Protein AF-A0A1M3KIX7-F1 (afdb_monomer_lite)

Secondary structure (DSSP, 8-state):
---------HHHHHHHHHHHHHHHHHHHTTGGG-HHHHHHHHHHHHHHHHHHHHHHHSPP-SHHHHHHHHHHHHHHHHHH-SS--HHHHHHHHHHHHHHHHHHHT-------------

pLDDT: mean 82.29, std 17.32, range [36.06, 97.12]

Radius of gyration: 19.64 Å; chains: 1; bounding box: 53×49×61 Å

Structure (mmCIF, N/CA/C/O backbone):
data_AF-A0A1M3KIX7-F1
#
_entry.id   AF-A0A1M3KIX7-F1
#
loop_
_atom_site.group_PDB
_atom_site.id
_atom_site.type_symbol
_atom_site.label_atom_id
_atom_site.label_alt_id
_atom_site.label_comp_id
_atom_site.label_asym_id
_atom_site.label_entity_id
_atom_site.label_seq_id
_atom_site.pdbx_PDB_ins_code
_atom_site.Cartn_x
_atom_site.Cartn_y
_atom_site.Cartn_z
_atom_site.occupancy
_atom_site.B_iso_or_equiv
_atom_site.auth_seq_id
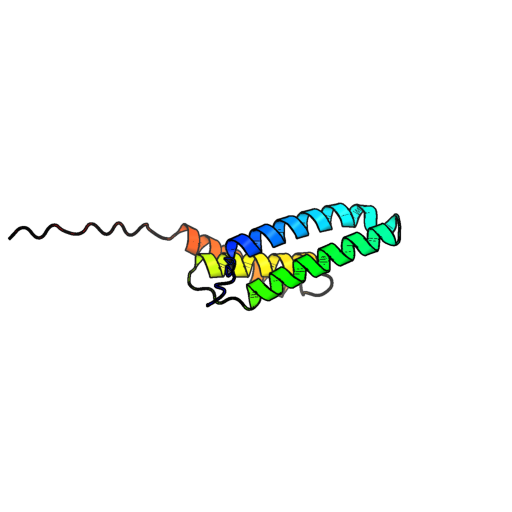_atom_site.auth_comp_id
_atom_site.auth_asym_id
_atom_site.auth_atom_id
_atom_site.pdbx_PDB_model_num
ATOM 1 N N . MET A 1 1 ? 9.549 28.264 17.006 1.00 36.12 1 MET A N 1
ATOM 2 C CA . MET A 1 1 ? 8.311 28.197 16.204 1.00 36.12 1 MET A CA 1
ATOM 3 C C . MET A 1 1 ? 8.215 26.786 15.665 1.00 36.12 1 MET A C 1
ATOM 5 O O . MET A 1 1 ? 9.095 26.388 14.918 1.00 36.12 1 MET A O 1
ATOM 9 N N . ALA A 1 2 ? 7.272 25.995 16.172 1.00 41.66 2 ALA A N 1
ATOM 10 C CA . ALA A 1 2 ? 7.165 24.582 15.833 1.00 41.66 2 ALA A CA 1
ATOM 11 C C . ALA A 1 2 ? 6.616 24.439 14.408 1.00 41.66 2 ALA A C 1
ATOM 13 O O . ALA A 1 2 ? 5.456 24.762 14.157 1.00 41.66 2 ALA A O 1
ATOM 14 N N . GLU A 1 3 ? 7.451 23.968 13.482 1.00 36.06 3 GLU A N 1
ATOM 15 C CA . GLU A 1 3 ? 6.979 23.369 12.237 1.00 36.06 3 GLU A CA 1
ATOM 16 C C . GLU A 1 3 ? 6.150 22.138 12.611 1.00 36.06 3 GLU A C 1
ATOM 18 O O . GLU A 1 3 ? 6.664 21.029 12.754 1.00 36.06 3 GLU A O 1
ATOM 23 N N . HIS A 1 4 ? 4.842 22.320 12.773 1.00 41.22 4 HIS A N 1
ATOM 24 C CA . HIS A 1 4 ? 3.904 21.226 12.595 1.00 41.22 4 HIS A CA 1
ATOM 25 C C . HIS A 1 4 ? 3.958 20.837 11.114 1.00 41.22 4 HIS A C 1
ATOM 27 O O . HIS A 1 4 ? 3.107 21.239 10.322 1.00 41.22 4 HIS A O 1
ATOM 33 N N . LYS A 1 5 ? 4.999 20.084 10.722 1.00 47.31 5 LYS A N 1
ATOM 34 C CA . LYS A 1 5 ? 4.980 19.296 9.490 1.00 47.31 5 LYS A CA 1
ATOM 35 C C . LYS A 1 5 ? 3.664 18.540 9.525 1.00 47.31 5 LYS A C 1
ATOM 37 O O . LYS A 1 5 ? 3.432 17.773 10.456 1.00 47.31 5 LYS A O 1
ATOM 42 N N . HIS A 1 6 ? 2.789 18.841 8.572 1.00 51.41 6 HIS A N 1
ATOM 43 C CA . HIS A 1 6 ? 1.502 18.183 8.414 1.00 51.41 6 HIS A CA 1
ATOM 44 C C . HIS A 1 6 ? 1.770 16.676 8.344 1.00 51.41 6 HIS A C 1
ATOM 46 O O . HIS A 1 6 ? 2.236 16.165 7.323 1.00 51.41 6 HIS A O 1
ATOM 52 N N . GLN A 1 7 ? 1.595 15.979 9.467 1.00 69.75 7 GLN A N 1
ATOM 53 C CA . GLN A 1 7 ? 1.794 14.543 9.529 1.00 69.75 7 GLN A CA 1
ATOM 54 C C . GLN A 1 7 ? 0.615 13.951 8.770 1.00 69.75 7 GLN A C 1
ATOM 56 O O . GLN A 1 7 ? -0.511 13.955 9.261 1.00 69.75 7 GLN A O 1
ATOM 61 N N . ARG A 1 8 ? 0.869 13.536 7.530 1.00 83.12 8 ARG A N 1
ATOM 62 C CA . ARG A 1 8 ? -0.150 12.955 6.661 1.00 83.12 8 ARG A CA 1
ATOM 63 C C . ARG A 1 8 ? -0.855 11.794 7.352 1.00 83.12 8 ARG A C 1
ATOM 65 O O . ARG A 1 8 ? -0.214 10.989 8.032 1.00 83.12 8 ARG A O 1
ATOM 72 N N . SER A 1 9 ? -2.157 11.690 7.132 1.00 89.75 9 SER A N 1
ATOM 73 C CA . SER A 1 9 ? -2.961 10.581 7.638 1.00 89.75 9 SER A CA 1
ATOM 74 C C . SER A 1 9 ? -2.612 9.261 6.937 1.00 89.75 9 SER A C 1
ATOM 76 O O . SER A 1 9 ? -2.128 9.238 5.800 1.00 89.75 9 SER A O 1
ATOM 78 N N . ILE A 1 10 ? -2.901 8.134 7.600 1.00 91.88 10 ILE A N 1
ATOM 79 C CA . ILE A 1 10 ? -2.727 6.788 7.025 1.00 91.88 10 ILE A CA 1
ATOM 80 C C . ILE A 1 10 ? -3.557 6.625 5.742 1.00 91.88 10 ILE A C 1
ATOM 82 O O . ILE A 1 10 ? -3.096 5.985 4.799 1.00 91.88 10 ILE A O 1
ATOM 86 N N . VAL A 1 11 ? -4.743 7.238 5.680 1.00 91.06 11 VAL A N 1
ATOM 87 C CA . VAL A 1 11 ? -5.627 7.202 4.504 1.00 91.06 11 VAL A CA 1
ATOM 88 C C . VAL A 1 11 ? -4.983 7.899 3.308 1.00 91.06 11 VAL A C 1
ATOM 90 O O . VAL A 1 11 ? -4.856 7.294 2.247 1.00 91.06 11 VAL A O 1
ATOM 93 N N . GLU A 1 12 ? -4.478 9.122 3.486 1.00 92.94 12 GLU A N 1
ATOM 94 C CA . GLU A 1 12 ? -3.792 9.848 2.409 1.00 92.94 12 GLU A CA 1
ATOM 95 C C . GLU A 1 12 ? -2.549 9.097 1.920 1.00 92.94 12 GLU A C 1
ATOM 97 O O . GLU A 1 12 ? -2.22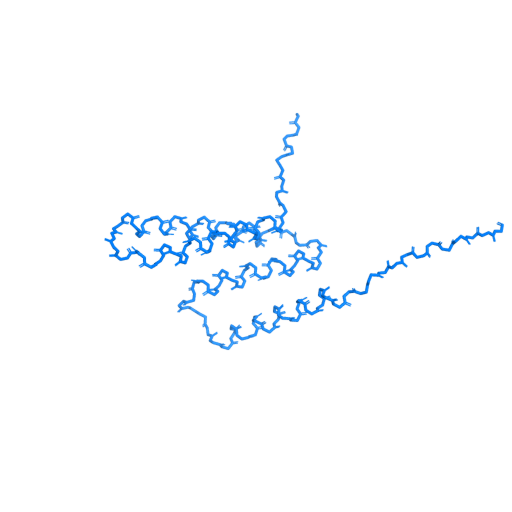3 9.111 0.733 1.00 92.94 12 GLU A O 1
ATOM 102 N N . LEU A 1 13 ? -1.803 8.463 2.829 1.00 94.62 13 LEU A N 1
ATOM 103 C CA . LEU A 1 13 ? -0.662 7.616 2.472 1.00 94.62 13 LEU A CA 1
ATOM 104 C C . LEU A 1 13 ? -1.103 6.393 1.660 1.00 94.62 13 LEU A C 1
ATOM 106 O O . LEU A 1 13 ? -0.475 6.075 0.650 1.00 94.62 13 LEU A O 1
ATOM 110 N N . ALA A 1 14 ? -2.189 5.731 2.052 1.00 93.75 14 ALA A N 1
ATOM 111 C CA . ALA A 1 14 ? -2.712 4.577 1.330 1.00 93.75 14 ALA A CA 1
ATOM 112 C C . ALA A 1 14 ? -3.198 4.939 -0.086 1.00 93.75 14 ALA A C 1
ATOM 114 O O . ALA A 1 14 ? -2.929 4.191 -1.030 1.00 93.75 14 ALA A O 1
ATOM 115 N N . ASP A 1 15 ? -3.838 6.097 -0.257 1.00 95.06 15 ASP A N 1
ATOM 116 C CA . ASP A 1 15 ? -4.279 6.591 -1.567 1.00 95.06 15 ASP A CA 1
ATOM 117 C C . ASP A 1 15 ? -3.098 6.891 -2.500 1.00 95.06 15 ASP A C 1
ATOM 119 O O . ASP A 1 15 ? -3.107 6.525 -3.683 1.00 95.06 15 ASP A O 1
ATOM 123 N N . ASP A 1 16 ? -2.043 7.512 -1.970 1.00 96.38 16 ASP A N 1
ATOM 124 C CA . ASP A 1 16 ? -0.813 7.753 -2.721 1.00 96.38 16 ASP A CA 1
ATOM 125 C C . ASP A 1 16 ? -0.128 6.454 -3.138 1.00 96.38 16 ASP A C 1
ATOM 127 O O . ASP A 1 16 ? 0.283 6.314 -4.295 1.00 96.38 16 ASP A O 1
ATOM 131 N N . PHE A 1 17 ? -0.040 5.494 -2.217 1.00 96.00 17 PHE A N 1
ATOM 132 C CA . PHE A 1 17 ? 0.480 4.168 -2.515 1.00 96.00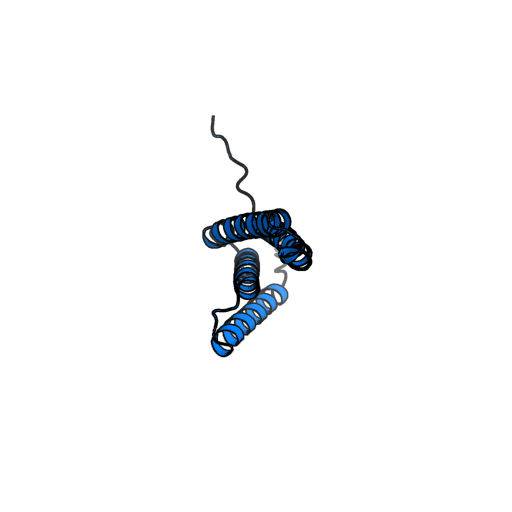 17 PHE A CA 1
ATOM 133 C C . PHE A 1 17 ? -0.317 3.505 -3.646 1.00 96.00 17 PHE A C 1
ATOM 135 O O . PHE A 1 17 ? 0.275 3.029 -4.615 1.00 96.00 17 PHE A O 1
ATOM 142 N N . GLU A 1 18 ? -1.652 3.518 -3.592 1.00 94.75 18 GLU A N 1
ATOM 143 C CA . GLU A 1 18 ? -2.486 2.905 -4.630 1.00 94.75 18 GLU A CA 1
ATOM 144 C C . GLU A 1 18 ? -2.314 3.604 -5.989 1.00 94.75 18 GLU A C 1
ATOM 146 O O . GLU A 1 18 ? -2.263 2.942 -7.035 1.00 94.75 18 GLU A O 1
ATOM 151 N N . ARG A 1 19 ? -2.151 4.935 -6.001 1.00 96.62 19 ARG A N 1
ATOM 152 C CA . ARG A 1 19 ? -1.836 5.691 -7.222 1.00 96.62 19 ARG A CA 1
ATOM 153 C C . ARG A 1 19 ? -0.507 5.241 -7.829 1.00 96.62 19 ARG A C 1
ATOM 155 O O . ARG A 1 19 ? -0.458 4.970 -9.037 1.00 96.62 19 ARG A O 1
ATOM 162 N N . LEU A 1 20 ? 0.550 5.147 -7.021 1.00 96.31 20 LEU A N 1
ATOM 163 C CA . LEU A 1 20 ? 1.872 4.702 -7.470 1.00 96.31 20 LEU A CA 1
ATOM 164 C C . LEU A 1 20 ? 1.848 3.243 -7.924 1.00 96.31 20 LEU A C 1
ATOM 166 O O . LEU A 1 20 ? 2.328 2.942 -9.013 1.00 96.31 20 LEU A O 1
ATOM 170 N N . ARG A 1 21 ? 1.182 2.353 -7.183 1.00 94.12 21 ARG A N 1
ATOM 171 C CA . ARG A 1 21 ? 1.005 0.945 -7.558 1.00 94.12 21 ARG A CA 1
ATOM 172 C C . ARG A 1 21 ? 0.340 0.810 -8.927 1.00 94.12 21 ARG A C 1
ATOM 174 O O . ARG A 1 21 ? 0.836 0.092 -9.793 1.00 94.12 21 ARG A O 1
ATOM 181 N N . ARG A 1 22 ? -0.756 1.539 -9.183 1.00 94.19 22 ARG A N 1
ATOM 182 C CA . ARG A 1 22 ? -1.423 1.543 -10.502 1.00 94.19 22 ARG A CA 1
ATOM 183 C C . ARG A 1 22 ? -0.509 2.071 -11.607 1.00 94.19 22 ARG A C 1
ATOM 185 O O . ARG A 1 22 ? -0.552 1.557 -12.725 1.00 94.19 22 ARG A O 1
ATOM 192 N N . ARG A 1 23 ? 0.300 3.096 -11.320 1.00 95.62 23 ARG A N 1
ATOM 193 C CA . ARG A 1 23 ? 1.296 3.629 -12.261 1.00 95.62 23 ARG A CA 1
ATOM 194 C C . ARG A 1 23 ? 2.368 2.585 -12.576 1.00 95.62 23 ARG A C 1
ATOM 196 O O . ARG A 1 23 ? 2.600 2.327 -13.755 1.00 95.62 23 ARG A O 1
ATOM 203 N N . ALA A 1 24 ? 2.929 1.944 -11.559 1.00 93.50 24 ALA A N 1
ATOM 204 C CA . ALA A 1 24 ? 3.938 0.907 -11.704 1.00 93.50 24 ALA A CA 1
ATOM 205 C C . ALA A 1 24 ? 3.399 -0.310 -12.476 1.00 93.50 24 ALA A C 1
ATOM 207 O O . ALA A 1 24 ? 4.069 -0.805 -13.376 1.00 93.50 24 ALA A O 1
ATOM 208 N N . VAL A 1 25 ? 2.147 -0.730 -12.250 1.00 92.19 25 VAL A N 1
ATOM 209 C CA . VAL A 1 25 ? 1.488 -1.776 -13.064 1.00 92.19 25 VAL A CA 1
ATOM 210 C C . VAL A 1 25 ? 1.410 -1.392 -14.546 1.00 92.19 25 VAL A C 1
ATOM 212 O O . VAL A 1 25 ? 1.617 -2.241 -15.413 1.00 92.19 25 VAL A O 1
ATOM 215 N N . ARG A 1 26 ? 1.121 -0.122 -14.866 1.00 93.19 26 ARG A N 1
ATOM 216 C CA . ARG A 1 26 ? 1.112 0.352 -16.262 1.00 93.19 26 ARG A CA 1
ATOM 217 C C . ARG A 1 26 ? 2.517 0.386 -16.861 1.00 93.19 26 ARG A C 1
ATOM 219 O O . ARG A 1 26 ? 2.683 -0.046 -17.996 1.00 93.19 26 ARG A O 1
ATOM 226 N N . GLN A 1 27 ? 3.503 0.873 -16.110 1.00 94.38 27 GLN A N 1
ATOM 227 C CA . GLN A 1 27 ? 4.901 0.941 -16.549 1.00 94.38 27 GLN A CA 1
ATOM 228 C C . GLN A 1 27 ? 5.511 -0.448 -16.753 1.00 94.38 27 GLN A C 1
ATOM 230 O O . GLN A 1 27 ? 6.240 -0.637 -17.718 1.00 94.38 27 GLN A O 1
ATOM 235 N N . LYS A 1 28 ? 5.151 -1.434 -15.919 1.00 91.50 28 LYS A N 1
ATOM 236 C CA . LYS A 1 28 ? 5.637 -2.818 -16.019 1.00 91.50 28 LYS A CA 1
ATOM 237 C C . LYS A 1 28 ? 5.409 -3.430 -17.403 1.00 91.50 28 LYS A C 1
ATOM 239 O O . LYS A 1 28 ? 6.223 -4.217 -17.856 1.00 91.50 28 LYS A O 1
ATOM 244 N N . ARG A 1 29 ? 4.344 -3.027 -18.108 1.00 92.12 29 ARG A N 1
ATOM 245 C CA . ARG A 1 29 ? 4.048 -3.486 -19.481 1.00 92.12 29 ARG A CA 1
ATOM 246 C C . ARG A 1 29 ? 5.104 -3.078 -20.512 1.00 92.12 29 ARG A C 1
ATOM 248 O O . ARG A 1 29 ? 5.095 -3.621 -21.605 1.00 92.12 29 ARG A O 1
ATOM 255 N N . ARG A 1 30 ? 5.935 -2.091 -20.178 1.00 92.81 30 ARG A N 1
ATOM 256 C CA . ARG A 1 30 ? 6.939 -1.476 -21.050 1.00 92.81 30 ARG A CA 1
ATOM 257 C C . ARG A 1 30 ? 8.360 -1.620 -20.508 1.00 92.81 30 ARG A C 1
ATOM 259 O O . ARG A 1 30 ? 9.276 -1.033 -21.063 1.00 92.81 30 ARG A O 1
ATOM 266 N N . VAL A 1 31 ? 8.547 -2.341 -19.401 1.00 92.62 31 VAL A N 1
ATOM 267 C CA . VAL A 1 31 ? 9.846 -2.452 -18.716 1.00 92.62 31 VAL A CA 1
ATOM 268 C C . VAL A 1 31 ? 10.934 -2.998 -19.642 1.00 92.62 31 VAL A C 1
ATOM 270 O O . VAL A 1 31 ? 12.059 -2.515 -19.586 1.00 92.62 31 VAL A O 1
ATOM 273 N N . ASP A 1 32 ? 10.576 -3.924 -20.532 1.00 93.81 32 ASP A N 1
ATOM 274 C CA . ASP A 1 32 ? 11.517 -4.568 -21.453 1.00 93.81 32 ASP A CA 1
ATOM 275 C C . ASP A 1 32 ? 11.797 -3.735 -22.721 1.00 93.81 32 ASP A C 1
ATOM 277 O O . ASP A 1 32 ? 12.632 -4.117 -23.536 1.00 93.81 32 ASP A O 1
ATOM 281 N N . GLU A 1 33 ? 11.119 -2.594 -22.912 1.00 95.00 33 GLU A N 1
ATOM 282 C CA . GLU A 1 33 ? 11.300 -1.742 -24.099 1.00 95.00 33 GLU A CA 1
ATOM 283 C C . GLU A 1 33 ? 12.634 -0.978 -24.071 1.00 95.00 33 GLU A C 1
ATOM 285 O O . GLU A 1 33 ? 13.213 -0.714 -25.124 1.00 95.00 33 GLU A O 1
ATOM 290 N N . SER A 1 34 ? 13.121 -0.588 -22.886 1.00 96.81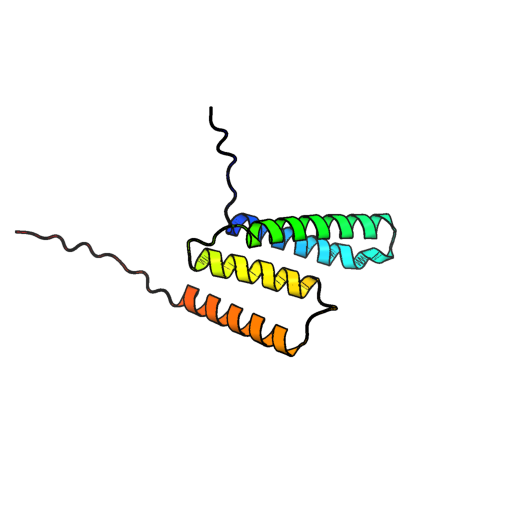 34 SER A N 1
ATOM 291 C CA . SER A 1 34 ? 14.409 0.098 -22.724 1.00 96.81 34 SER A CA 1
ATOM 292 C C . SER A 1 34 ? 14.880 0.139 -21.267 1.00 96.81 34 SER A C 1
ATOM 294 O O . SER A 1 34 ? 14.083 0.048 -20.331 1.00 96.81 34 SER A O 1
ATOM 296 N N . PHE A 1 35 ? 16.179 0.390 -21.063 1.00 95.69 35 PHE A N 1
ATOM 297 C CA . PHE A 1 35 ? 16.738 0.637 -19.728 1.00 95.69 35 PHE A CA 1
ATOM 298 C C . PHE A 1 35 ? 16.046 1.811 -19.011 1.00 95.69 35 PHE A C 1
ATOM 300 O O . PHE A 1 35 ? 15.746 1.727 -17.823 1.00 95.69 35 PHE A O 1
ATOM 307 N N . GLU A 1 36 ? 15.703 2.882 -19.732 1.00 97.12 36 GLU A N 1
ATOM 308 C CA . GLU A 1 36 ? 14.959 4.017 -19.172 1.00 97.12 36 GLU A CA 1
ATOM 309 C C . GLU A 1 36 ? 13.535 3.635 -18.738 1.00 97.12 36 GLU A C 1
ATOM 311 O O . GLU A 1 36 ? 12.991 4.183 -17.773 1.00 97.12 36 GLU A O 1
ATOM 316 N N . ALA A 1 37 ? 12.882 2.716 -19.455 1.00 94.62 37 ALA A N 1
ATOM 317 C CA . ALA A 1 37 ? 11.569 2.210 -19.072 1.00 94.62 37 ALA A CA 1
ATOM 318 C C . ALA A 1 37 ? 11.654 1.367 -17.792 1.00 94.62 37 ALA A C 1
ATOM 320 O O . ALA A 1 37 ? 10.857 1.588 -16.873 1.00 94.62 37 ALA A O 1
ATOM 321 N N . TRP A 1 38 ? 12.661 0.494 -17.695 1.00 95.38 38 TRP A N 1
ATOM 322 C CA . TRP A 1 38 ? 12.980 -0.244 -16.474 1.00 95.38 38 TRP A CA 1
ATOM 323 C C . TRP A 1 38 ? 13.270 0.693 -15.291 1.00 95.38 38 TRP A C 1
ATOM 325 O O . TRP A 1 38 ? 12.646 0.560 -14.238 1.00 95.38 38 TRP A O 1
ATOM 335 N N . GLN A 1 39 ? 14.122 1.707 -15.473 1.00 96.50 39 GLN A N 1
ATOM 336 C CA . GLN A 1 39 ? 14.493 2.648 -14.412 1.00 96.50 39 GLN A CA 1
ATOM 337 C C . GLN A 1 39 ? 13.288 3.457 -13.906 1.00 96.50 39 GLN A C 1
ATOM 339 O O . GLN A 1 39 ? 13.102 3.608 -12.699 1.00 96.50 39 GLN A O 1
ATOM 344 N N . ARG A 1 40 ? 12.419 3.940 -14.807 1.00 96.56 40 ARG A N 1
ATOM 345 C CA . ARG A 1 40 ? 11.187 4.657 -14.421 1.00 96.56 40 ARG A CA 1
ATOM 346 C C . ARG A 1 40 ? 10.227 3.783 -13.621 1.00 96.56 40 ARG A C 1
ATOM 348 O O . ARG A 1 40 ? 9.569 4.285 -12.708 1.00 96.56 40 ARG A O 1
ATOM 355 N N . TRP A 1 41 ? 10.107 2.510 -13.989 1.00 95.44 41 TRP A N 1
ATOM 356 C CA . TRP A 1 41 ? 9.318 1.551 -13.225 1.00 95.44 41 TRP A CA 1
ATOM 357 C C . TRP A 1 41 ? 9.937 1.316 -11.842 1.00 95.44 41 TRP A C 1
ATOM 359 O O . TRP A 1 41 ? 9.224 1.474 -10.854 1.00 95.44 41 TRP A O 1
ATOM 369 N N . SER A 1 42 ? 11.247 1.049 -11.766 1.00 94.25 42 SER A N 1
ATOM 370 C CA . SER A 1 42 ? 11.969 0.824 -10.504 1.00 94.25 42 SER A CA 1
ATOM 371 C C . SER A 1 42 ? 11.813 1.996 -9.534 1.00 94.25 42 SER A C 1
ATOM 373 O O . SER A 1 42 ? 11.403 1.791 -8.400 1.00 94.25 42 SER A O 1
ATOM 375 N N . LEU A 1 43 ? 12.009 3.237 -9.993 1.00 96.56 43 LEU A N 1
ATOM 376 C CA . LEU A 1 43 ? 11.811 4.426 -9.153 1.00 96.56 43 LEU A CA 1
ATOM 377 C C . LEU A 1 43 ? 10.381 4.518 -8.602 1.00 96.56 43 LEU A C 1
ATOM 379 O O . LEU A 1 43 ? 10.172 4.840 -7.438 1.00 96.56 43 LEU A O 1
ATOM 383 N N . THR A 1 44 ? 9.381 4.179 -9.422 1.00 96.00 44 THR A N 1
ATOM 384 C CA . THR A 1 44 ? 7.977 4.183 -8.980 1.00 96.00 44 THR A CA 1
ATOM 385 C C . THR A 1 44 ? 7.713 3.079 -7.944 1.00 96.00 44 THR A C 1
ATOM 387 O O . THR A 1 44 ? 6.893 3.269 -7.045 1.00 96.00 44 THR A O 1
ATOM 390 N N . MET A 1 45 ? 8.394 1.930 -8.051 1.00 93.62 45 MET A N 1
ATOM 391 C CA . MET A 1 45 ? 8.353 0.866 -7.039 1.00 93.62 45 MET A CA 1
ATOM 392 C C . MET A 1 45 ? 8.959 1.341 -5.718 1.00 93.62 45 MET A C 1
ATOM 394 O O . MET A 1 45 ? 8.324 1.181 -4.677 1.00 93.62 45 MET A O 1
ATOM 398 N N . ASP A 1 46 ? 10.144 1.951 -5.763 1.00 94.50 46 ASP A N 1
ATOM 399 C CA . ASP A 1 46 ? 10.858 2.436 -4.579 1.00 94.50 46 ASP A CA 1
ATOM 400 C C . ASP A 1 46 ? 10.037 3.498 -3.836 1.00 94.50 46 ASP A C 1
ATOM 402 O O . ASP A 1 46 ? 9.851 3.408 -2.620 1.00 94.50 46 ASP A O 1
ATOM 406 N N . GLU A 1 47 ? 9.448 4.447 -4.571 1.00 95.94 47 GLU A N 1
ATOM 407 C CA . GLU A 1 47 ? 8.522 5.439 -4.016 1.00 95.94 47 GLU A CA 1
ATOM 408 C C . GLU A 1 47 ? 7.309 4.775 -3.342 1.00 95.94 47 GLU A C 1
ATOM 410 O O . GLU A 1 47 ? 6.939 5.135 -2.223 1.00 95.94 47 GLU A O 1
ATOM 415 N N . ALA A 1 48 ? 6.692 3.780 -3.989 1.00 94.81 48 ALA A N 1
ATOM 416 C CA . ALA A 1 48 ? 5.543 3.074 -3.426 1.00 94.81 48 ALA A CA 1
ATOM 417 C C . ALA A 1 48 ? 5.911 2.327 -2.132 1.00 94.81 48 ALA A C 1
ATOM 419 O O . ALA A 1 48 ? 5.163 2.380 -1.153 1.00 94.81 48 ALA A O 1
ATOM 420 N N . MET A 1 49 ? 7.068 1.661 -2.104 1.00 93.94 49 MET A N 1
ATOM 421 C CA . MET A 1 49 ? 7.538 0.915 -0.935 1.00 93.94 49 MET A CA 1
ATOM 422 C C . MET A 1 49 ? 7.939 1.834 0.221 1.00 93.94 49 MET A C 1
ATOM 424 O O . MET A 1 49 ? 7.661 1.505 1.375 1.00 93.94 49 MET A O 1
ATOM 428 N N . ALA A 1 50 ? 8.504 3.010 -0.065 1.00 95.00 50 ALA A N 1
ATOM 429 C CA . ALA A 1 50 ? 8.777 4.021 0.952 1.00 95.00 50 ALA A CA 1
ATOM 430 C C . ALA A 1 50 ? 7.486 4.476 1.657 1.00 95.00 50 ALA A C 1
ATOM 432 O O . ALA A 1 50 ? 7.450 4.568 2.884 1.00 95.00 50 ALA A O 1
ATOM 433 N N . ILE A 1 51 ? 6.395 4.680 0.910 1.00 95.62 51 ILE A N 1
ATOM 434 C CA . ILE A 1 51 ? 5.091 5.026 1.498 1.00 95.62 51 ILE A CA 1
ATOM 435 C C . ILE A 1 51 ? 4.555 3.888 2.371 1.00 95.62 51 ILE A C 1
ATOM 437 O O . ILE A 1 51 ? 4.084 4.137 3.481 1.00 95.62 51 ILE A O 1
ATOM 441 N N . VAL A 1 52 ? 4.658 2.637 1.915 1.00 94.94 52 VAL A N 1
ATOM 442 C CA . VAL A 1 52 ? 4.239 1.468 2.707 1.00 94.94 52 VAL A CA 1
ATOM 443 C C . VAL A 1 52 ? 5.041 1.364 4.002 1.00 94.94 52 VAL A C 1
ATOM 445 O O . VAL A 1 52 ? 4.457 1.071 5.042 1.00 94.94 52 VAL A O 1
ATOM 448 N N . ALA A 1 53 ? 6.344 1.654 3.978 1.00 94.12 53 ALA A N 1
ATOM 449 C CA . ALA A 1 53 ? 7.170 1.679 5.182 1.00 94.12 53 ALA A CA 1
ATOM 450 C C . ALA A 1 53 ? 6.703 2.753 6.183 1.00 94.12 53 ALA A C 1
ATOM 452 O O . ALA A 1 53 ? 6.633 2.484 7.383 1.00 94.12 53 ALA A O 1
ATOM 453 N N . VAL A 1 54 ? 6.310 3.939 5.702 1.00 95.19 54 VAL A N 1
ATOM 454 C CA . VAL A 1 54 ? 5.720 4.993 6.548 1.00 95.19 54 VAL A CA 1
ATOM 455 C C . VAL A 1 54 ? 4.368 4.552 7.117 1.00 95.19 54 VAL A C 1
ATOM 457 O O . VAL A 1 54 ? 4.126 4.697 8.313 1.00 95.19 54 VAL A O 1
ATOM 460 N N . ILE A 1 55 ? 3.491 3.956 6.306 1.00 94.44 55 ILE A N 1
ATOM 461 C CA . ILE A 1 55 ? 2.215 3.391 6.778 1.00 94.44 55 ILE A CA 1
ATOM 462 C C . ILE A 1 55 ? 2.464 2.321 7.854 1.00 94.44 55 ILE A C 1
ATOM 464 O O . ILE A 1 55 ? 1.810 2.321 8.898 1.00 94.44 55 ILE A O 1
ATOM 468 N N . ALA A 1 56 ? 3.434 1.430 7.630 1.00 92.25 56 ALA A N 1
ATOM 469 C CA . ALA A 1 56 ? 3.812 0.355 8.543 1.00 92.25 56 ALA A CA 1
ATOM 470 C C . ALA A 1 56 ? 4.325 0.878 9.896 1.00 92.25 56 ALA A C 1
ATOM 472 O O . ALA A 1 56 ? 4.000 0.292 10.932 1.00 92.25 56 ALA A O 1
ATOM 473 N N . SER A 1 57 ? 5.062 1.989 9.914 1.00 92.75 57 SER A N 1
ATOM 474 C CA . SER A 1 57 ? 5.579 2.602 11.145 1.00 92.75 57 SER A CA 1
ATOM 475 C C . SER A 1 57 ? 4.593 3.554 11.826 1.00 92.75 57 SER A C 1
ATOM 477 O O . SER A 1 57 ? 4.709 3.793 13.026 1.00 92.75 57 SER A O 1
ATOM 479 N N . THR A 1 58 ? 3.583 4.053 11.108 1.00 91.75 58 THR A N 1
ATOM 480 C CA . THR A 1 58 ? 2.584 4.965 11.679 1.00 91.75 58 THR A CA 1
ATOM 481 C C . THR A 1 58 ? 1.640 4.209 12.629 1.00 91.75 58 THR A C 1
ATOM 483 O O . THR A 1 58 ? 1.076 3.178 12.235 1.00 91.75 58 THR A O 1
ATOM 486 N N . PRO A 1 59 ? 1.444 4.672 13.880 1.00 90.81 59 PRO A N 1
ATOM 487 C CA . PRO A 1 59 ? 0.477 4.075 14.800 1.00 90.81 59 PRO A CA 1
ATOM 488 C C . PRO A 1 59 ? -0.951 4.142 14.245 1.00 90.81 59 PRO A C 1
ATOM 490 O O . PRO A 1 59 ? -1.386 5.191 13.778 1.00 90.81 59 PRO A O 1
ATOM 493 N N . ALA A 1 60 ? -1.691 3.034 14.319 1.00 90.62 60 ALA A N 1
ATOM 494 C CA . ALA A 1 60 ? -3.118 3.015 14.007 1.00 90.62 60 ALA A CA 1
ATOM 495 C C . ALA A 1 60 ? -3.909 3.357 15.276 1.00 90.62 60 ALA A C 1
ATOM 497 O O . ALA A 1 60 ? -3.790 2.649 16.276 1.00 90.62 60 ALA A O 1
ATOM 498 N N . LEU A 1 61 ? -4.691 4.437 15.245 1.00 90.81 61 LEU A N 1
ATOM 499 C CA . LEU A 1 61 ? -5.461 4.905 16.405 1.00 90.81 61 LEU A CA 1
ATOM 500 C C . LEU A 1 61 ? -6.911 4.415 16.367 1.00 90.81 61 LEU A C 1
ATOM 502 O O . LEU A 1 61 ? -7.593 4.374 17.390 1.00 90.81 61 LEU A O 1
ATOM 506 N N . THR A 1 62 ? -7.380 4.022 15.185 1.00 89.88 62 THR A N 1
ATOM 507 C CA . THR A 1 62 ? -8.734 3.530 14.950 1.00 89.88 62 THR A CA 1
ATOM 508 C C . THR A 1 62 ? -8.727 2.182 14.225 1.00 89.88 62 THR A C 1
ATOM 510 O O . THR A 1 62 ? -7.726 1.757 13.645 1.00 89.88 62 THR A O 1
ATOM 513 N N . LEU A 1 63 ? -9.874 1.494 14.237 1.00 87.69 63 LEU A N 1
ATOM 514 C CA . LEU A 1 63 ? -10.068 0.291 13.422 1.00 87.69 63 LEU A CA 1
ATOM 515 C C . LEU A 1 63 ? -9.941 0.604 11.921 1.00 87.69 63 LEU A C 1
ATOM 517 O O . LEU A 1 63 ? -9.417 -0.219 11.176 1.00 87.69 63 LEU A O 1
ATOM 521 N N . ASP A 1 64 ? -10.371 1.794 11.496 1.00 88.12 64 ASP A N 1
ATOM 522 C CA . ASP A 1 64 ? -10.264 2.248 10.107 1.00 88.12 64 ASP A CA 1
ATOM 523 C C . ASP A 1 64 ? -8.803 2.435 9.690 1.00 88.12 64 ASP A C 1
ATOM 525 O O . ASP A 1 64 ? -8.404 1.982 8.614 1.00 88.12 64 ASP A O 1
ATOM 529 N N . ASP A 1 65 ? -7.980 3.014 10.568 1.00 90.56 65 ASP A N 1
ATOM 530 C CA . ASP A 1 65 ? -6.534 3.127 10.361 1.00 90.56 65 ASP A CA 1
ATOM 531 C C . ASP A 1 65 ? -5.884 1.749 10.249 1.00 90.56 65 ASP A C 1
ATOM 533 O O . ASP A 1 65 ? -5.071 1.513 9.355 1.00 90.56 65 ASP A O 1
ATOM 537 N N . LEU A 1 66 ? -6.258 0.821 11.138 1.00 91.94 66 LEU A N 1
ATOM 538 C CA . LEU A 1 66 ? -5.720 -0.537 11.145 1.00 91.94 66 LEU A CA 1
ATOM 539 C C . LEU A 1 66 ? -6.093 -1.292 9.864 1.00 91.94 66 LEU A C 1
ATOM 541 O O . LEU A 1 66 ? -5.228 -1.919 9.252 1.00 91.94 66 LEU A O 1
ATOM 545 N N . ALA A 1 67 ? -7.354 -1.206 9.437 1.00 91.56 67 ALA A N 1
ATOM 546 C CA . ALA A 1 67 ? -7.831 -1.819 8.201 1.00 91.56 67 ALA A CA 1
ATOM 547 C C . ALA A 1 67 ? -7.123 -1.228 6.972 1.00 91.56 67 ALA A C 1
ATOM 549 O O . ALA A 1 67 ? -6.646 -1.973 6.115 1.00 91.56 67 ALA A O 1
ATOM 550 N N . THR A 1 68 ? -6.977 0.098 6.922 1.00 92.19 68 THR A N 1
ATOM 551 C CA . THR A 1 68 ? -6.289 0.810 5.834 1.00 92.19 68 THR A CA 1
ATOM 552 C C . THR A 1 68 ? -4.813 0.422 5.760 1.00 92.19 68 THR A C 1
ATOM 554 O O . THR A 1 68 ? -4.305 0.061 4.695 1.00 92.19 68 THR A O 1
ATOM 557 N N . LYS A 1 69 ? -4.129 0.420 6.908 1.00 93.81 69 LYS A N 1
ATOM 558 C CA . LYS A 1 69 ? -2.733 -0.000 7.047 1.00 93.81 69 LYS A CA 1
ATOM 559 C C . LYS A 1 69 ? -2.535 -1.443 6.594 1.00 93.81 69 LYS A C 1
ATOM 561 O O . LYS A 1 69 ? -1.642 -1.721 5.794 1.00 93.81 69 LYS A O 1
ATOM 566 N N . PHE A 1 70 ? -3.387 -2.351 7.068 1.00 93.88 70 PHE A N 1
ATOM 567 C CA . PHE A 1 70 ? -3.323 -3.758 6.691 1.00 93.88 70 PHE A CA 1
ATOM 568 C C . PHE A 1 70 ? -3.545 -3.950 5.187 1.00 93.88 70 PHE A C 1
ATOM 570 O O . PHE A 1 70 ? -2.788 -4.675 4.543 1.00 93.88 70 PHE A O 1
ATOM 577 N N . ALA A 1 71 ? -4.533 -3.265 4.606 1.00 92.00 71 ALA A N 1
ATOM 578 C CA . ALA A 1 71 ? -4.807 -3.330 3.176 1.00 92.00 71 ALA A CA 1
ATOM 579 C C . ALA A 1 71 ? -3.609 -2.856 2.338 1.00 92.00 71 ALA A C 1
ATOM 581 O O . ALA A 1 71 ? -3.231 -3.539 1.385 1.00 92.00 71 ALA A O 1
ATOM 582 N N . ALA A 1 72 ? -2.975 -1.736 2.702 1.00 93.25 72 ALA A N 1
ATOM 583 C CA . ALA A 1 72 ? -1.796 -1.227 2.000 1.00 93.25 72 ALA A CA 1
ATOM 584 C C . ALA A 1 72 ? -0.620 -2.220 2.050 1.00 93.25 72 ALA A C 1
ATOM 586 O O . ALA A 1 72 ? -0.034 -2.534 1.013 1.00 93.25 72 ALA A O 1
ATOM 587 N N . ILE A 1 73 ? -0.325 -2.780 3.229 1.00 91.94 73 ILE A N 1
ATOM 588 C CA . ILE A 1 73 ? 0.744 -3.776 3.406 1.00 91.94 73 ILE A CA 1
ATOM 589 C C . ILE A 1 73 ? 0.442 -5.043 2.602 1.00 91.94 73 ILE A C 1
ATOM 591 O O . ILE A 1 73 ? 1.301 -5.526 1.867 1.00 91.94 73 ILE A O 1
ATOM 595 N N . LEU A 1 74 ? -0.788 -5.559 2.682 1.00 91.12 74 LEU A N 1
ATOM 596 C CA . LEU A 1 74 ? -1.192 -6.748 1.938 1.00 91.12 74 LEU A CA 1
ATOM 597 C C . LEU A 1 74 ? -1.009 -6.546 0.430 1.00 91.12 74 LEU A C 1
ATOM 599 O O . LEU A 1 74 ? -0.468 -7.413 -0.250 1.00 91.12 74 LEU A O 1
ATOM 603 N N . ARG A 1 75 ? -1.410 -5.384 -0.095 1.00 89.56 75 ARG A N 1
ATOM 604 C CA . ARG A 1 75 ? -1.219 -5.029 -1.506 1.00 89.56 75 ARG A CA 1
ATOM 605 C C . ARG A 1 75 ? 0.253 -4.897 -1.888 1.00 89.56 75 ARG A C 1
ATOM 607 O O . ARG A 1 75 ? 0.611 -5.283 -2.996 1.00 89.56 75 ARG A O 1
ATOM 614 N N . ALA A 1 76 ? 1.095 -4.368 -1.004 1.00 89.25 76 ALA A N 1
ATOM 615 C CA . ALA A 1 76 ? 2.535 -4.285 -1.230 1.00 89.25 76 ALA A CA 1
ATOM 616 C C . ALA A 1 76 ? 3.177 -5.676 -1.306 1.00 89.25 76 ALA A C 1
ATOM 618 O O . ALA A 1 76 ? 4.022 -5.915 -2.168 1.00 89.25 76 ALA A O 1
ATOM 619 N N . ILE A 1 77 ? 2.724 -6.606 -0.459 1.00 85.88 77 ILE A N 1
ATOM 620 C CA . ILE A 1 77 ? 3.117 -8.015 -0.527 1.00 85.88 77 ILE A CA 1
ATOM 621 C C . ILE A 1 77 ? 2.678 -8.595 -1.873 1.00 85.88 77 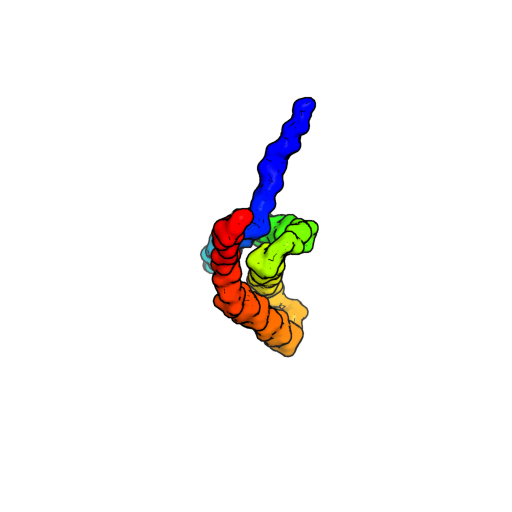ILE A C 1
ATOM 623 O O . ILE A 1 77 ? 3.547 -9.043 -2.611 1.00 85.88 77 ILE A O 1
ATOM 627 N N . GLU A 1 78 ? 1.387 -8.497 -2.243 1.00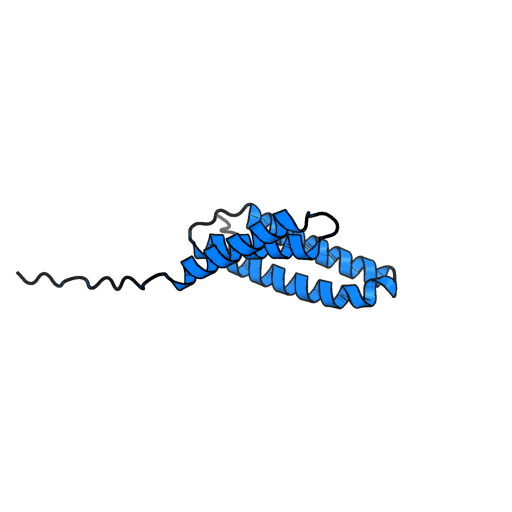 83.56 78 GLU A N 1
ATOM 628 C CA . GLU A 1 78 ? 0.839 -8.974 -3.538 1.00 83.56 78 GLU A CA 1
ATOM 629 C C . GLU A 1 78 ? 1.645 -8.502 -4.739 1.00 83.56 78 GLU A C 1
ATOM 631 O O . GLU A 1 78 ? 1.830 -9.230 -5.712 1.00 83.56 78 GLU A O 1
ATOM 636 N N . PHE A 1 79 ? 2.104 -7.260 -4.672 1.00 76.12 79 PHE A N 1
ATOM 637 C CA . PHE A 1 79 ? 2.803 -6.620 -5.763 1.00 76.12 79 PHE A CA 1
ATOM 638 C C . PHE A 1 79 ? 4.235 -7.140 -5.956 1.00 76.12 79 PHE A C 1
ATOM 640 O O . PHE A 1 79 ? 4.745 -7.099 -7.076 1.00 76.12 79 PHE A O 1
ATOM 647 N N . ASN A 1 80 ? 4.839 -7.685 -4.897 1.00 73.44 80 ASN A N 1
ATOM 648 C CA . ASN A 1 80 ? 6.204 -8.206 -4.873 1.00 73.44 80 ASN A CA 1
ATOM 649 C C . ASN A 1 80 ? 6.285 -9.745 -4.882 1.00 73.44 80 ASN A C 1
ATOM 651 O O . ASN A 1 80 ? 7.382 -10.287 -4.757 1.00 73.44 80 ASN A O 1
ATOM 655 N N . ILE A 1 81 ? 5.165 -10.478 -5.006 1.00 57.72 81 ILE A N 1
ATOM 656 C CA . ILE A 1 81 ? 5.170 -11.943 -4.837 1.00 57.72 81 ILE A CA 1
ATOM 657 C C . ILE A 1 81 ? 5.938 -12.637 -5.967 1.00 57.72 81 ILE A C 1
ATOM 659 O O . ILE A 1 81 ? 5.404 -12.960 -7.024 1.00 57.72 81 ILE A O 1
ATOM 663 N N . SER A 1 82 ? 7.202 -12.925 -5.673 1.00 54.53 82 SER A N 1
ATOM 664 C CA . SER A 1 82 ? 7.885 -14.174 -6.025 1.00 54.53 82 SER A CA 1
ATOM 665 C C . SER A 1 82 ? 8.173 -15.043 -4.782 1.00 54.53 82 SER A C 1
ATOM 667 O O . SER A 1 82 ? 8.835 -16.061 -4.915 1.00 54.53 82 SER A O 1
ATOM 669 N N . ILE A 1 83 ? 7.738 -14.644 -3.570 1.00 50.84 83 ILE A N 1
ATOM 670 C CA . ILE A 1 83 ? 8.389 -15.091 -2.312 1.00 50.84 83 ILE A CA 1
ATOM 671 C C . ILE A 1 83 ? 7.438 -15.657 -1.228 1.00 50.84 83 ILE A C 1
ATOM 673 O O . ILE A 1 83 ? 7.917 -16.207 -0.245 1.00 50.84 83 ILE A O 1
ATOM 677 N N . VAL A 1 84 ? 6.108 -15.603 -1.367 1.00 56.47 84 VAL A N 1
ATOM 678 C CA . VAL A 1 84 ? 5.201 -16.043 -0.277 1.00 56.47 84 VAL A CA 1
ATOM 679 C C . VAL A 1 84 ? 4.498 -17.353 -0.625 1.00 56.47 84 VAL A C 1
ATOM 681 O O . VAL A 1 84 ? 3.910 -17.463 -1.702 1.00 56.47 84 VAL A O 1
ATOM 684 N N . ASP A 1 85 ? 4.533 -18.318 0.300 1.00 64.38 85 ASP A N 1
ATOM 685 C CA . ASP A 1 85 ? 3.742 -19.548 0.229 1.00 64.38 85 ASP A CA 1
ATOM 686 C C . ASP A 1 85 ? 2.251 -19.209 0.029 1.00 64.38 85 ASP A C 1
ATOM 688 O O . ASP A 1 85 ? 1.683 -18.298 0.646 1.00 64.38 85 ASP A O 1
ATOM 692 N N . VAL A 1 86 ? 1.603 -19.945 -0.873 1.00 70.75 86 VAL A N 1
ATOM 693 C CA . VAL A 1 86 ? 0.196 -19.776 -1.248 1.00 70.75 86 VAL A CA 1
ATOM 694 C C . VAL A 1 86 ? -0.728 -19.924 -0.032 1.00 70.75 86 VAL A C 1
ATOM 696 O O . VAL A 1 86 ? -1.839 -19.384 -0.044 1.00 70.75 86 VAL A O 1
ATOM 699 N N . GLU A 1 87 ? -0.329 -20.668 1.002 1.00 77.94 87 GLU A N 1
ATOM 700 C CA . GLU A 1 87 ? -1.122 -20.851 2.223 1.00 77.94 87 GLU A CA 1
ATOM 701 C C . GLU A 1 87 ? -1.081 -19.649 3.175 1.00 77.94 87 GLU A C 1
ATOM 703 O O . GLU A 1 87 ? -2.140 -19.109 3.514 1.00 77.94 87 GLU A O 1
ATOM 708 N N . ASP A 1 88 ? 0.102 -19.148 3.524 1.00 76.88 88 ASP A N 1
ATOM 709 C CA . ASP A 1 88 ? 0.245 -17.952 4.370 1.00 76.88 88 ASP A CA 1
ATOM 710 C C . ASP A 1 88 ? -0.463 -16.749 3.751 1.00 76.88 88 ASP A C 1
ATOM 712 O O . ASP A 1 88 ? -1.163 -15.972 4.414 1.00 76.88 88 ASP A O 1
ATOM 716 N N . PHE A 1 89 ? -0.375 -16.647 2.426 1.00 81.56 89 PHE A N 1
ATOM 717 C CA . PHE A 1 89 ? -1.038 -15.590 1.695 1.00 81.56 89 PHE A CA 1
ATOM 718 C C . PHE A 1 89 ? -2.576 -15.693 1.743 1.00 81.56 89 PHE A C 1
ATOM 720 O O . PHE A 1 89 ? -3.285 -14.679 1.795 1.00 81.56 89 PHE A O 1
ATOM 727 N N . ARG A 1 90 ? -3.126 -16.915 1.799 1.00 82.44 90 ARG A N 1
ATOM 728 C CA . ARG A 1 90 ? -4.566 -17.144 2.013 1.00 82.44 90 ARG A CA 1
ATOM 729 C C . ARG A 1 90 ? -5.009 -16.694 3.405 1.00 82.44 90 ARG A C 1
ATOM 731 O O . ARG A 1 90 ? -6.081 -16.090 3.515 1.00 82.44 90 ARG A O 1
ATOM 738 N N . HIS A 1 91 ? -4.205 -16.936 4.440 1.00 85.62 91 HIS A N 1
ATOM 739 C CA . HIS A 1 91 ? -4.506 -16.491 5.803 1.00 85.62 91 HIS A CA 1
ATOM 740 C C . HIS A 1 91 ? -4.528 -14.965 5.919 1.00 85.62 91 HIS A C 1
ATOM 742 O O . HIS A 1 91 ? -5.510 -14.409 6.417 1.00 85.62 91 HIS A O 1
ATOM 748 N N . LEU A 1 92 ? -3.530 -14.277 5.358 1.00 86.75 92 LEU A N 1
ATOM 749 C CA . LEU A 1 92 ? -3.487 -12.811 5.344 1.00 86.75 92 LEU A CA 1
ATOM 750 C C . LEU A 1 92 ? -4.701 -12.200 4.627 1.00 86.75 92 LEU A C 1
ATOM 752 O O . LEU A 1 92 ? -5.331 -11.268 5.130 1.00 86.75 92 LEU A O 1
ATOM 756 N N . ARG A 1 93 ? -5.103 -12.769 3.484 1.00 86.00 93 ARG A N 1
ATOM 757 C CA . ARG A 1 93 ? -6.323 -12.344 2.777 1.00 86.00 93 ARG A CA 1
ATOM 758 C C . ARG A 1 93 ? -7.593 -12.576 3.590 1.00 86.00 93 ARG A C 1
ATOM 760 O O . ARG A 1 93 ? -8.517 -11.765 3.527 1.00 86.00 93 ARG A O 1
ATOM 767 N N . ARG A 1 94 ? -7.685 -13.693 4.318 1.00 88.94 94 ARG A N 1
ATOM 768 C CA . ARG A 1 94 ? -8.838 -13.978 5.183 1.00 88.94 94 ARG A CA 1
ATOM 769 C C . ARG A 1 94 ? -8.936 -12.951 6.306 1.00 88.94 94 ARG A C 1
ATOM 771 O O . ARG A 1 94 ? -9.993 -12.345 6.441 1.00 88.94 94 ARG A O 1
ATOM 778 N N . PHE A 1 95 ? -7.833 -12.684 6.996 1.00 87.88 95 PHE A N 1
ATOM 779 C CA . PHE A 1 95 ? -7.782 -11.672 8.046 1.00 87.88 95 PHE A CA 1
ATOM 780 C C . PHE A 1 95 ? -8.171 -10.276 7.534 1.00 87.88 95 PHE A C 1
ATOM 782 O O . PHE A 1 95 ? -8.991 -9.602 8.152 1.00 87.88 95 PHE A O 1
ATOM 789 N N . GLY A 1 96 ? -7.690 -9.874 6.352 1.00 87.81 96 GLY A N 1
ATOM 790 C CA . GLY A 1 96 ? -8.092 -8.604 5.736 1.00 87.81 96 GLY A CA 1
ATOM 791 C C . GLY A 1 96 ? -9.601 -8.494 5.481 1.00 87.81 96 GLY A C 1
ATOM 792 O O . GLY A 1 96 ? -10.192 -7.443 5.718 1.00 87.81 96 GLY A O 1
ATOM 793 N N . ARG A 1 97 ? -10.254 -9.585 5.056 1.00 88.31 97 ARG A N 1
ATOM 794 C CA . ARG A 1 97 ? -11.720 -9.615 4.895 1.00 88.31 97 ARG A CA 1
ATOM 795 C C . ARG A 1 97 ? -12.453 -9.504 6.228 1.00 88.31 97 ARG A C 1
ATOM 797 O O . ARG A 1 97 ? -13.507 -8.876 6.281 1.00 88.31 97 ARG A O 1
ATOM 804 N N . ASP A 1 98 ? -11.922 -10.111 7.281 1.00 89.50 98 ASP A N 1
ATOM 805 C CA . ASP A 1 98 ? -12.537 -10.060 8.605 1.00 89.50 98 ASP A CA 1
ATOM 806 C C . ASP A 1 98 ? -12.416 -8.658 9.228 1.00 89.50 98 ASP A C 1
ATOM 808 O O . ASP A 1 98 ? -13.393 -8.161 9.785 1.00 89.50 98 ASP A O 1
ATOM 812 N N . LEU A 1 99 ? -11.291 -7.959 9.027 1.00 88.44 99 LEU A N 1
ATOM 813 C CA . LEU A 1 99 ? -11.153 -6.543 9.396 1.00 88.44 99 LEU A CA 1
ATOM 814 C C . LEU A 1 99 ? -12.181 -5.651 8.688 1.00 88.44 99 LEU A C 1
ATOM 816 O O . LEU A 1 99 ? -12.820 -4.816 9.327 1.00 88.44 99 LEU A O 1
ATOM 820 N N . GLU A 1 100 ? -12.387 -5.853 7.387 1.00 84.75 100 GLU A N 1
ATOM 821 C CA . GLU A 1 100 ? -13.367 -5.081 6.619 1.00 84.75 100 GLU A CA 1
ATOM 822 C C . GLU A 1 100 ? -14.804 -5.337 7.101 1.00 84.75 100 GLU A C 1
ATOM 824 O O . GLU A 1 100 ? -15.609 -4.415 7.218 1.00 84.75 100 GLU A O 1
ATOM 829 N N . ARG A 1 101 ? -15.129 -6.583 7.461 1.00 86.56 101 ARG A N 1
ATOM 830 C CA . ARG A 1 101 ? -16.431 -6.914 8.060 1.00 86.56 101 ARG A CA 1
ATOM 831 C C . ARG A 1 101 ? -16.644 -6.195 9.387 1.00 86.56 101 ARG A C 1
ATOM 833 O O . ARG A 1 101 ? -17.728 -5.667 9.612 1.00 86.56 101 ARG A O 1
ATOM 840 N N . LEU A 1 102 ? -15.625 -6.152 10.247 1.00 85.62 102 LEU A N 1
ATOM 841 C CA . LEU A 1 102 ? -15.691 -5.434 11.524 1.00 85.62 102 LEU A CA 1
ATOM 842 C C . LEU A 1 102 ? -15.867 -3.926 11.324 1.00 85.62 102 LEU A C 1
ATOM 844 O O . LEU A 1 102 ? -16.594 -3.293 12.089 1.00 85.62 102 LEU A O 1
ATOM 848 N N . ARG A 1 103 ? -15.250 -3.364 10.280 1.00 82.12 103 ARG A N 1
ATOM 849 C CA . ARG A 1 103 ? -15.436 -1.965 9.885 1.00 82.12 103 ARG A CA 1
ATOM 850 C C . ARG A 1 103 ? -16.890 -1.666 9.524 1.00 82.12 103 ARG A C 1
ATOM 852 O O . ARG A 1 103 ? -17.475 -0.728 10.057 1.00 82.12 103 ARG A O 1
ATOM 859 N N . VAL A 1 104 ? -17.482 -2.485 8.655 1.00 79.56 104 VAL A N 1
ATOM 860 C CA . VAL A 1 104 ? -18.861 -2.304 8.166 1.00 79.56 104 VAL A CA 1
ATOM 861 C C . VAL A 1 104 ? -19.905 -2.592 9.250 1.00 79.56 104 VAL A C 1
ATOM 863 O O . VAL A 1 104 ? -20.951 -1.951 9.285 1.00 79.56 104 VAL A O 1
ATOM 866 N N . ALA A 1 105 ? -19.630 -3.531 10.156 1.00 76.44 105 ALA A N 1
ATOM 867 C CA . ALA A 1 105 ? -20.565 -3.945 11.199 1.00 76.44 105 ALA A CA 1
ATOM 868 C C . ALA A 1 105 ? -20.708 -2.944 12.362 1.00 76.44 105 ALA A C 1
ATOM 870 O O . ALA A 1 105 ? -21.510 -3.198 13.261 1.00 76.44 105 ALA A O 1
ATOM 871 N N . ARG A 1 106 ? -19.960 -1.828 12.388 1.00 62.72 106 ARG A N 1
ATOM 872 C CA . ARG A 1 106 ? -20.072 -0.830 13.463 1.00 62.72 106 ARG A CA 1
ATOM 873 C C . ARG A 1 106 ? -21.467 -0.185 13.457 1.00 62.72 106 ARG A C 1
ATOM 875 O O . ARG A 1 106 ? -21.776 0.570 12.534 1.00 62.72 106 ARG A O 1
ATOM 882 N N . PRO A 1 107 ? -22.294 -0.391 14.502 1.00 54.59 107 PRO A N 1
ATOM 883 C CA . PRO A 1 107 ? -23.496 0.400 14.675 1.00 54.59 107 PRO A CA 1
ATOM 884 C C . PRO A 1 107 ? -23.076 1.836 14.987 1.00 54.59 107 PRO A C 1
ATOM 886 O O . PRO A 1 107 ? -22.245 2.075 15.866 1.00 54.59 107 PRO A O 1
ATOM 889 N N . THR A 1 108 ? -23.655 2.803 14.282 1.00 54.19 108 THR A N 1
ATOM 890 C CA . THR A 1 108 ? -23.575 4.213 14.658 1.00 54.19 108 THR A CA 1
ATOM 891 C C . THR A 1 108 ? -24.219 4.343 16.035 1.00 54.19 108 THR A C 1
ATOM 893 O O . THR A 1 108 ? -25.443 4.313 16.158 1.00 54.19 108 THR A O 1
ATOM 896 N N . VAL A 1 109 ? -23.418 4.421 17.099 1.00 54.03 109 VAL A N 1
ATOM 897 C CA . VAL A 1 109 ? -23.947 4.715 18.432 1.00 54.03 109 VAL A CA 1
ATOM 898 C C . VAL A 1 109 ? -24.385 6.177 18.408 1.00 54.03 109 VAL A C 1
ATOM 900 O O . VAL A 1 109 ? -23.603 7.091 18.656 1.00 54.03 109 VAL A O 1
ATOM 903 N N . LEU A 1 110 ? -25.647 6.401 18.044 1.00 47.59 110 LEU A N 1
ATOM 904 C CA . LEU A 1 110 ? -26.344 7.653 18.286 1.00 47.59 110 LEU A CA 1
ATOM 905 C C . LEU A 1 110 ? -26.418 7.826 19.803 1.00 47.59 110 LEU A C 1
ATOM 907 O O . LEU A 1 110 ? -27.289 7.253 20.460 1.00 47.59 110 LEU A O 1
ATOM 911 N N . HIS A 1 111 ? -25.503 8.615 20.361 1.00 47.19 111 HIS A N 1
ATOM 912 C CA . HIS A 1 111 ? -25.663 9.175 21.695 1.00 47.19 111 HIS A CA 1
ATOM 913 C C . HIS A 1 111 ? -26.910 10.074 21.677 1.00 47.19 111 HIS A C 1
ATOM 915 O O . HIS A 1 111 ? -26.841 11.275 21.426 1.00 47.19 111 HIS A O 1
ATOM 921 N N . LYS A 1 112 ? -28.087 9.492 21.928 1.00 49.22 112 LYS A N 1
ATOM 922 C CA . LYS A 1 112 ? -29.229 10.259 22.419 1.00 49.22 112 LYS A CA 1
ATOM 923 C C . LYS A 1 112 ? -28.863 10.684 23.837 1.00 49.22 112 LYS A C 1
ATOM 925 O O . LYS A 1 112 ? -29.052 9.919 24.777 1.00 49.22 112 LYS A O 1
ATOM 930 N N . SER A 1 113 ? -28.289 11.880 23.979 1.00 45.56 113 SER A N 1
ATOM 931 C CA . SER A 1 113 ? -28.265 12.572 25.266 1.00 45.56 113 SER A CA 1
ATOM 932 C C . SER A 1 113 ? -29.706 12.737 25.715 1.00 45.56 113 SER A C 1
ATOM 934 O O . SER A 1 113 ? -30.455 13.550 25.172 1.00 45.56 113 SER A O 1
ATOM 936 N N . SER A 1 114 ? -30.100 11.914 26.679 1.00 47.81 114 SER A N 1
ATOM 937 C CA . SER A 1 114 ? -31.305 12.098 27.463 1.00 47.81 114 SER A CA 1
ATOM 938 C C . SER A 1 114 ? -31.270 13.510 28.041 1.00 47.81 114 SER A C 1
ATOM 940 O O . SER A 1 114 ? -30.414 13.821 28.868 1.00 47.81 114 SER A O 1
ATOM 942 N N . ARG A 1 115 ? -32.181 14.377 27.586 1.00 47.56 115 ARG A N 1
ATOM 943 C CA . ARG A 1 115 ? -32.551 15.568 28.350 1.00 47.56 115 ARG A CA 1
ATOM 944 C C . ARG A 1 115 ? -33.076 15.067 29.689 1.00 47.56 115 ARG A C 1
ATOM 946 O O . ARG A 1 115 ? -34.124 14.430 29.746 1.00 47.56 115 ARG A O 1
ATOM 953 N N . ILE A 1 116 ? -32.290 15.282 30.734 1.00 49.97 116 ILE A N 1
ATOM 954 C CA . ILE A 1 116 ? -32.754 15.185 32.109 1.00 49.97 116 ILE A CA 1
ATOM 955 C C . ILE A 1 116 ? -33.504 16.493 32.353 1.00 49.97 116 ILE A C 1
ATOM 957 O O . ILE A 1 116 ? -32.887 17.514 32.634 1.00 49.97 116 ILE A O 1
ATOM 961 N N . ASP A 1 117 ? -34.821 16.461 32.165 1.00 57.34 117 ASP A N 1
ATOM 962 C CA . ASP A 1 117 ? -35.712 17.420 32.808 1.00 57.34 117 ASP A CA 1
ATOM 963 C C . ASP A 1 117 ? -35.969 16.900 34.224 1.00 57.34 117 ASP A C 1
ATOM 965 O O . ASP A 1 117 ? -36.597 15.847 34.388 1.00 57.34 117 ASP A O 1
ATOM 969 N N . ARG A 1 118 ? -35.442 17.609 35.225 1.00 52.12 118 ARG A N 1
ATOM 970 C CA . ARG A 1 118 ? -35.993 17.735 36.581 1.00 52.12 118 ARG A CA 1
ATOM 971 C C . ARG A 1 118 ? -35.273 18.835 37.345 1.00 52.12 118 ARG A C 1
ATOM 973 O O . ARG A 1 118 ? -34.025 18.794 37.379 1.00 52.12 118 ARG A O 1
#

Sequence (118 aa):
MAEHKHQRSIVELADDFERLRRRAVRQKRRVDESFEAWQRWSLTMDEAMAIVAVIASTPALTLDDLATKFAAILRAIEFNISIVDVEDFRHLRRFGRDLERLRVARPTVLHKSSRIDR

Foldseek 3Di:
DDPPPPPDALQVLLVLLVVLLVVLVVLVVCCVVDVVSVVVSVVSLVVSVVSLVSLVPDDDPDLVSVLSNLVSVLVNCVSPPPDDDPVVNVVSVVVSVVSVVVVVPDDPPPPPPPPPDD